Protein AF-H9LIX4-F1 (afd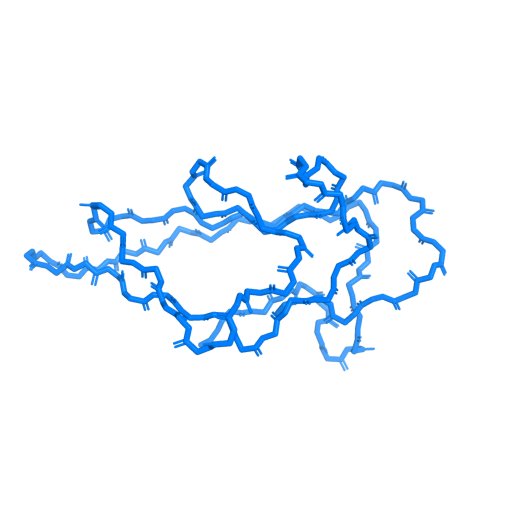b_monomer)

Mean predicted aligned error: 3.77 Å

Nearest PDB structures (foldseek):
  3dem-assembly1_A  TM=8.874E-01  e=4.162E-05  Homo sapiens
  4aqb-assembly1_A-2  TM=8.863E-01  e=1.869E-04  Homo sapiens
  4lmf-assembly1_A  TM=8.652E-01  e=1.415E-04  Homo sapiens
  5ckm-assembly1_A-2  TM=8.810E-01  e=4.307E-04  Rattus norvegicus
  2kr2-assembly1_A  TM=3.528E-01  e=1.535E+00  Xenopus laevis

Radius of gyration: 13.28 Å; Cα contacts (8 Å, |Δi|>4): 190; chains: 1; bounding box: 33×26×33 Å

Foldseek 3Di:
DDWAPPLVVQFHDAADKDKDKAFDDPPDWDKADDPDAWAPDPDPVQPAWFKDKAHDTDRDTDDPDDIDTDPHRIIMIMTHHHPDPPDTIRGD

Structure (mmCIF, N/CA/C/O backbone):
data_AF-H9LIX4-F1
#
_entry.id   AF-H9LIX4-F1
#
loop_
_atom_site.group_PDB
_atom_site.id
_atom_site.type_symbol
_atom_site.label_atom_id
_atom_site.label_alt_id
_atom_site.label_comp_id
_atom_site.label_asym_id
_atom_site.label_entity_id
_atom_site.label_seq_id
_atom_site.pdbx_PDB_ins_code
_atom_site.Cartn_x
_atom_site.Cartn_y
_atom_site.Cartn_z
_atom_site.occupancy
_atom_site.B_iso_or_equiv
_atom_site.auth_seq_id
_atom_site.auth_comp_id
_atom_site.auth_asym_id
_atom_site.auth_atom_id
_atom_site.pdbx_PDB_model_num
ATOM 1 N N . SER A 1 1 ? -8.020 -11.644 5.849 1.00 88.44 1 SER A N 1
ATOM 2 C CA . SER A 1 1 ? -6.706 -11.206 5.351 1.00 88.44 1 SER A CA 1
ATOM 3 C C . SER A 1 1 ? -6.859 -10.665 3.943 1.00 88.44 1 SER A C 1
ATOM 5 O O . SER A 1 1 ? -7.758 -11.117 3.240 1.00 88.44 1 SER A O 1
ATOM 7 N N . ILE A 1 2 ? -6.060 -9.666 3.573 1.00 93.56 2 ILE A N 1
ATOM 8 C CA . ILE A 1 2 ? -5.981 -9.099 2.219 1.00 93.56 2 ILE A CA 1
ATOM 9 C C . ILE A 1 2 ? -4.583 -9.425 1.712 1.00 93.56 2 ILE A C 1
ATOM 11 O O . ILE A 1 2 ? -3.641 -9.340 2.492 1.00 93.56 2 ILE A O 1
ATOM 15 N N . HIS A 1 3 ? -4.482 -9.789 0.440 1.00 94.50 3 HIS A N 1
ATOM 16 C CA . HIS A 1 3 ? -3.219 -10.113 -0.207 1.00 94.50 3 HIS A CA 1
ATOM 17 C C . HIS A 1 3 ? -3.083 -9.313 -1.496 1.00 94.50 3 HIS A C 1
ATOM 19 O O . HIS A 1 3 ? -4.091 -8.942 -2.115 1.00 94.50 3 HIS A O 1
ATOM 25 N N . SER A 1 4 ? -1.842 -9.105 -1.920 1.00 94.00 4 SER A N 1
ATOM 26 C CA . SER A 1 4 ? -1.530 -8.678 -3.283 1.00 94.00 4 SER A CA 1
ATOM 27 C C . SER A 1 4 ? -2.233 -9.563 -4.335 1.00 94.00 4 SER A C 1
ATOM 29 O O . SER A 1 4 ? -2.482 -10.755 -4.108 1.00 94.00 4 SER A O 1
ATOM 31 N N . PRO A 1 5 ? -2.608 -9.008 -5.500 1.00 90.94 5 PRO A N 1
ATOM 32 C CA . PRO A 1 5 ? -3.188 -9.794 -6.586 1.00 90.94 5 PRO A CA 1
ATOM 33 C C . PRO A 1 5 ? -2.239 -10.904 -7.035 1.00 90.94 5 PRO A C 1
ATOM 35 O O . PRO A 1 5 ? -1.027 -10.734 -6.999 1.00 90.94 5 PRO A O 1
ATOM 38 N N . TYR A 1 6 ? -2.802 -12.031 -7.473 1.00 86.31 6 TYR A N 1
ATOM 39 C CA . TYR A 1 6 ? -2.042 -13.212 -7.903 1.00 86.31 6 TYR A CA 1
ATOM 40 C C . TYR A 1 6 ? -1.179 -13.870 -6.816 1.00 86.31 6 TYR A C 1
ATOM 42 O O . TYR A 1 6 ? -0.378 -14.737 -7.133 1.00 86.31 6 TYR A O 1
ATOM 50 N N . PHE A 1 7 ? -1.420 -13.592 -5.529 1.00 85.94 7 PHE A N 1
ATOM 51 C CA . PHE A 1 7 ? -0.693 -14.204 -4.406 1.00 85.94 7 PHE A CA 1
ATOM 52 C C . PHE A 1 7 ? -0.548 -15.741 -4.472 1.00 85.94 7 PHE A C 1
ATOM 54 O O . PHE A 1 7 ? 0.448 -16.290 -4.014 1.00 85.94 7 PHE A O 1
ATOM 61 N N . ARG A 1 8 ? -1.501 -16.465 -5.083 1.00 89.44 8 ARG A N 1
ATOM 62 C CA . ARG A 1 8 ? -1.397 -17.929 -5.286 1.00 89.44 8 ARG A CA 1
ATOM 63 C C . ARG A 1 8 ? -0.247 -18.353 -6.204 1.00 89.44 8 ARG A C 1
ATOM 65 O O . ARG A 1 8 ? 0.162 -19.505 -6.147 1.00 89.44 8 ARG A O 1
ATOM 72 N N . ASN A 1 9 ? 0.234 -17.450 -7.047 1.00 87.81 9 ASN A N 1
ATOM 73 C CA . ASN A 1 9 ? 1.391 -17.640 -7.908 1.00 87.81 9 ASN A CA 1
ATOM 74 C C . ASN A 1 9 ? 2.703 -17.304 -7.182 1.00 87.81 9 ASN A C 1
ATOM 76 O O . ASN A 1 9 ? 3.754 -17.433 -7.794 1.00 87.81 9 ASN A O 1
ATOM 80 N N . GLU A 1 10 ? 2.641 -16.905 -5.905 1.00 89.69 10 GLU A N 1
ATOM 81 C CA . GLU A 1 10 ? 3.769 -16.485 -5.060 1.00 89.69 10 GLU A CA 1
ATOM 82 C C . GLU A 1 10 ? 4.424 -15.156 -5.475 1.00 89.69 10 GLU A C 1
ATOM 84 O O . GLU A 1 10 ? 5.482 -14.803 -4.959 1.00 89.69 10 GLU A O 1
ATOM 89 N N . TYR A 1 11 ? 3.805 -14.400 -6.387 1.00 92.44 11 TYR A N 1
ATOM 90 C CA . TYR A 1 11 ? 4.261 -13.071 -6.793 1.00 92.44 11 TYR A CA 1
ATOM 91 C C . TYR A 1 11 ? 3.114 -12.206 -7.329 1.00 92.44 11 TYR A C 1
ATOM 93 O O . TYR A 1 11 ? 2.073 -12.728 -7.732 1.00 92.44 11 TYR A O 1
ATOM 101 N N . TYR A 1 12 ? 3.322 -10.888 -7.363 1.00 93.56 12 TYR A N 1
ATOM 102 C CA . TYR A 1 12 ? 2.429 -9.944 -8.044 1.00 93.56 12 TYR A CA 1
ATOM 103 C C . TYR A 1 12 ? 2.949 -9.583 -9.443 1.00 93.56 12 TYR A C 1
ATOM 105 O O . TYR A 1 12 ? 4.149 -9.629 -9.705 1.00 93.56 12 TYR A O 1
ATOM 113 N N . GLU A 1 13 ? 2.036 -9.215 -10.342 1.00 94.31 13 GLU A N 1
ATOM 114 C CA . GLU A 1 13 ? 2.362 -8.759 -11.701 1.00 94.31 13 GLU A CA 1
ATOM 115 C C . GLU A 1 13 ? 2.681 -7.247 -11.726 1.00 94.31 13 GLU A C 1
ATOM 117 O O . GLU A 1 13 ? 2.162 -6.494 -10.887 1.00 94.31 13 GLU A O 1
ATOM 122 N N . PRO A 1 14 ? 3.507 -6.767 -12.674 1.00 94.00 14 PRO A N 1
ATOM 123 C CA . PRO A 1 14 ? 3.697 -5.334 -12.895 1.00 94.00 14 PRO A CA 1
ATOM 124 C C . PRO A 1 14 ? 2.403 -4.677 -13.398 1.00 94.00 14 PRO A C 1
ATOM 126 O O . PRO A 1 14 ? 1.474 -5.355 -13.838 1.00 94.00 14 PRO A O 1
ATOM 129 N N . ASP A 1 15 ? 2.349 -3.346 -13.345 1.00 94.25 15 ASP A N 1
ATOM 130 C CA . ASP A 1 15 ? 1.210 -2.545 -13.826 1.00 94.25 15 ASP A CA 1
ATOM 131 C C . ASP A 1 15 ? -0.138 -2.879 -13.162 1.00 94.25 15 ASP A C 1
ATOM 133 O O . ASP A 1 15 ? -1.219 -2.733 -13.744 1.00 94.25 15 ASP A O 1
ATOM 137 N N . VAL A 1 16 ? -0.094 -3.307 -11.902 1.00 94.19 16 VAL A N 1
ATOM 138 C CA . VAL A 1 16 ? -1.273 -3.663 -11.121 1.00 94.19 16 VAL A CA 1
ATOM 139 C C . VAL A 1 16 ? -1.681 -2.508 -10.218 1.00 94.19 16 VAL A C 1
ATOM 141 O O . VAL A 1 16 ? -0.881 -1.874 -9.530 1.00 94.19 16 VAL A O 1
ATOM 144 N N . ALA A 1 17 ? -2.987 -2.266 -10.183 1.00 95.44 17 ALA A N 1
ATOM 145 C CA . ALA A 1 17 ? -3.611 -1.290 -9.312 1.00 95.44 17 ALA A CA 1
ATOM 146 C C . ALA A 1 17 ? -4.840 -1.898 -8.651 1.00 95.44 17 ALA A C 1
ATOM 148 O O . ALA A 1 17 ? -5.803 -2.260 -9.326 1.00 95.44 17 ALA A O 1
ATOM 149 N N . CYS A 1 18 ? -4.831 -1.991 -7.327 1.00 96.31 18 CYS A N 1
ATOM 150 C CA . CYS A 1 18 ? -5.966 -2.491 -6.562 1.00 96.31 18 CYS A CA 1
ATOM 151 C C . CYS A 1 18 ? -6.331 -1.532 -5.440 1.00 96.31 18 CYS A C 1
ATOM 153 O O . CYS A 1 18 ? -5.473 -0.854 -4.878 1.00 96.31 18 CYS A O 1
ATOM 155 N N . GLN A 1 19 ? -7.622 -1.485 -5.125 1.00 97.12 19 GLN A N 1
ATOM 156 C CA . GLN A 1 19 ? -8.153 -0.696 -4.027 1.00 97.12 19 GLN A CA 1
ATOM 157 C C . GLN A 1 19 ? -9.149 -1.533 -3.233 1.00 97.12 19 GLN A C 1
ATOM 159 O O . GLN A 1 19 ? -10.078 -2.112 -3.794 1.00 97.12 19 GLN A O 1
ATOM 164 N N . TRP A 1 20 ? -8.991 -1.517 -1.915 1.00 96.69 20 TRP A N 1
ATOM 165 C CA . TRP A 1 20 ? -9.937 -2.082 -0.966 1.00 96.69 20 TRP A CA 1
ATOM 166 C C . TRP A 1 20 ? -10.449 -0.970 -0.058 1.00 96.69 20 TRP A C 1
ATOM 168 O O . TRP A 1 20 ? -9.671 -0.270 0.590 1.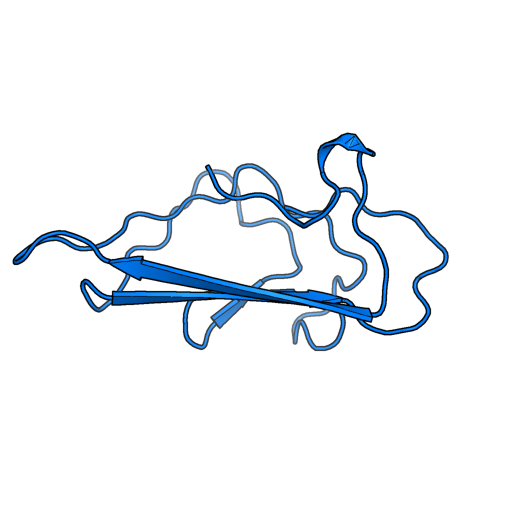00 96.69 20 TRP A O 1
ATOM 178 N N . ASN A 1 21 ? -11.770 -0.818 -0.009 1.00 96.06 21 ASN A N 1
ATOM 179 C CA . ASN A 1 21 ? -12.433 0.056 0.951 1.00 96.06 21 ASN A CA 1
ATOM 180 C C . ASN A 1 21 ? -12.910 -0.819 2.111 1.00 96.06 21 ASN A C 1
ATOM 182 O O . ASN A 1 21 ? -13.759 -1.690 1.917 1.00 96.06 21 ASN A O 1
ATOM 186 N N . VAL A 1 22 ? -12.347 -0.614 3.298 1.00 95.38 22 VAL A N 1
ATOM 187 C CA . VAL A 1 22 ? -12.657 -1.398 4.497 1.00 95.38 22 VAL A CA 1
ATOM 188 C C . VAL A 1 22 ? -13.315 -0.484 5.516 1.00 95.38 22 VAL A C 1
ATOM 190 O O . VAL A 1 22 ? -12.850 0.630 5.748 1.00 95.38 22 VAL A O 1
ATOM 193 N N . LYS A 1 23 ? -14.398 -0.956 6.130 1.00 96.19 23 LYS A N 1
ATOM 194 C CA . LYS A 1 23 ? -15.173 -0.186 7.098 1.00 96.19 23 LYS A CA 1
ATOM 195 C C . LYS A 1 23 ? -15.395 -0.988 8.371 1.00 96.19 23 LYS A C 1
ATOM 197 O O . LYS A 1 23 ? -15.880 -2.116 8.315 1.00 96.19 23 LYS A O 1
ATOM 202 N N . ALA A 1 24 ? -15.043 -0.399 9.506 1.00 96.81 24 ALA A N 1
ATOM 203 C CA . ALA A 1 24 ? -15.383 -0.906 10.827 1.00 96.81 24 ALA A CA 1
ATOM 204 C C . ALA A 1 24 ? -16.808 -0.493 11.232 1.00 96.81 24 ALA A C 1
ATOM 206 O O . ALA A 1 24 ? -17.386 0.450 10.683 1.00 96.81 24 ALA A O 1
ATOM 207 N N . SER A 1 25 ? -17.360 -1.186 12.227 1.00 97.75 25 SER A N 1
ATOM 208 C CA . SER A 1 25 ? -18.627 -0.804 12.853 1.00 97.75 25 SER A CA 1
ATOM 209 C C . SER A 1 25 ? -18.533 0.576 13.510 1.00 97.75 25 SER A C 1
ATOM 211 O O . SER A 1 25 ? -17.447 1.064 13.833 1.00 97.75 25 SER A O 1
ATOM 213 N N . GLU A 1 26 ? -19.684 1.202 13.752 1.00 96.69 26 GLU A N 1
ATOM 214 C CA . GLU A 1 26 ? -19.733 2.486 14.456 1.00 96.69 26 GLU A CA 1
ATOM 215 C C . GLU A 1 26 ? -19.047 2.400 15.830 1.00 96.69 26 GLU A C 1
ATOM 217 O O . GLU A 1 26 ? -19.191 1.419 16.560 1.00 96.69 26 GLU A O 1
ATOM 222 N N . GLY A 1 27 ? -18.262 3.426 16.168 1.00 95.81 27 GLY A N 1
ATOM 223 C CA . GLY A 1 27 ? -17.460 3.466 17.397 1.00 95.81 27 GLY A CA 1
ATOM 224 C C . GLY A 1 27 ? -16.187 2.607 17.378 1.00 95.81 27 GLY A C 1
ATOM 225 O O . GLY A 1 27 ? -15.420 2.654 18.339 1.00 95.81 27 GLY A O 1
ATOM 226 N N . GLN A 1 28 ? -15.919 1.855 16.304 1.00 97.44 28 GLN A N 1
ATOM 227 C CA . GLN A 1 28 ? -14.716 1.033 16.157 1.00 97.44 28 GLN A CA 1
ATOM 228 C C . GLN A 1 28 ? -13.740 1.608 15.123 1.00 97.44 28 GLN A C 1
ATOM 230 O O . GLN A 1 28 ? -14.087 2.422 14.269 1.00 97.44 28 GLN A O 1
ATOM 235 N N . ARG A 1 29 ? -12.484 1.164 15.214 1.00 95.50 29 ARG A N 1
ATOM 236 C CA . ARG A 1 29 ? -11.399 1.491 14.279 1.00 95.50 29 ARG A CA 1
ATOM 237 C C . ARG A 1 29 ? -10.696 0.208 13.864 1.00 95.50 29 ARG A C 1
ATOM 239 O O . ARG A 1 29 ? -10.771 -0.799 14.569 1.00 95.50 29 ARG A O 1
ATOM 246 N N . LEU A 1 30 ? -10.019 0.246 12.725 1.00 94.44 30 LEU A N 1
ATOM 247 C CA . LEU A 1 30 ? -9.329 -0.918 12.189 1.00 94.44 30 LEU A CA 1
ATOM 248 C C . LEU A 1 30 ? -7.930 -1.005 12.794 1.00 94.44 30 LEU A C 1
ATOM 250 O O . LEU A 1 30 ? -7.202 -0.014 12.851 1.00 94.44 30 LEU A O 1
ATOM 254 N N . LYS A 1 31 ? -7.564 -2.212 13.227 1.00 93.56 31 LYS A N 1
ATOM 255 C CA . LYS A 1 31 ? -6.198 -2.587 13.589 1.00 93.56 31 LYS A CA 1
ATOM 256 C C . LYS A 1 31 ? -5.626 -3.402 12.434 1.00 93.56 31 LYS A C 1
ATOM 258 O O . LYS A 1 31 ? -6.125 -4.488 12.155 1.00 93.56 31 LYS A O 1
ATOM 263 N N . ILE A 1 32 ? -4.615 -2.869 11.761 1.00 91.62 32 ILE A N 1
ATOM 264 C CA . ILE A 1 32 ? -4.017 -3.447 10.557 1.00 91.62 32 ILE A CA 1
ATOM 265 C C . ILE A 1 32 ? -2.602 -3.901 10.885 1.00 91.62 32 ILE A C 1
ATOM 267 O O . ILE A 1 32 ? -1.813 -3.150 11.453 1.00 91.62 32 ILE A O 1
ATOM 271 N N . HIS A 1 33 ? -2.291 -5.139 10.532 1.00 90.31 33 HIS A N 1
ATOM 272 C CA . HIS A 1 33 ? -0.969 -5.730 10.670 1.00 90.31 33 HIS A CA 1
ATOM 273 C C . HIS A 1 33 ? -0.546 -6.278 9.309 1.00 90.31 33 HIS A C 1
ATOM 275 O O 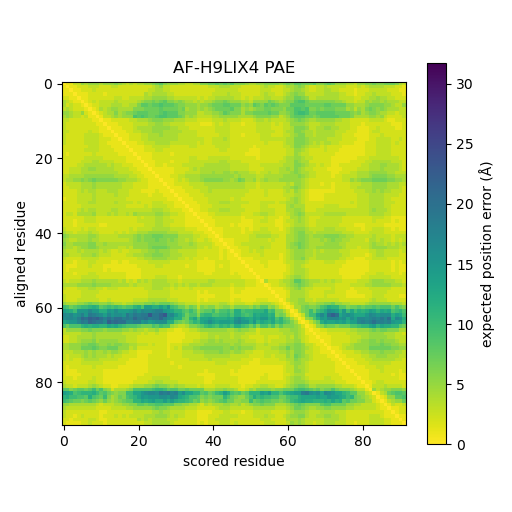. HIS A 1 33 ? -1.368 -6.870 8.610 1.00 90.31 33 HIS A O 1
ATOM 281 N N . PHE A 1 34 ? 0.713 -6.051 8.944 1.00 89.81 34 PHE A N 1
ATOM 282 C CA . PHE A 1 34 ? 1.314 -6.638 7.754 1.00 89.81 34 PHE A CA 1
ATOM 283 C C . PHE A 1 34 ? 2.114 -7.869 8.168 1.00 89.81 34 PHE A C 1
ATOM 285 O O . PHE A 1 34 ? 3.146 -7.728 8.827 1.00 89.81 34 PHE A O 1
ATOM 292 N N . ASP A 1 35 ? 1.649 -9.051 7.763 1.00 88.69 35 ASP A N 1
ATOM 293 C CA . ASP A 1 35 ? 2.364 -10.311 8.002 1.00 88.69 35 ASP A CA 1
ATOM 294 C C . ASP A 1 35 ? 3.687 -10.341 7.214 1.00 88.69 35 ASP A C 1
ATOM 296 O O . ASP A 1 35 ? 4.726 -10.777 7.717 1.00 88.69 35 ASP A O 1
ATOM 300 N N . ALA A 1 36 ? 3.666 -9.819 5.985 1.00 88.00 36 ALA A N 1
ATOM 301 C CA . ALA A 1 36 ? 4.835 -9.630 5.141 1.00 88.00 36 ALA A CA 1
ATOM 302 C C . ALA A 1 36 ? 4.649 -8.421 4.212 1.00 88.00 36 ALA A C 1
ATOM 304 O O . ALA A 1 36 ? 3.536 -8.086 3.822 1.00 88.00 36 ALA A O 1
ATOM 305 N N . ILE A 1 37 ? 5.762 -7.775 3.860 1.00 91.69 37 ILE A N 1
ATOM 306 C CA . ILE A 1 37 ? 5.864 -6.842 2.735 1.00 91.69 37 ILE A CA 1
ATOM 307 C C . ILE A 1 37 ? 7.161 -7.199 2.016 1.00 91.69 37 ILE A C 1
ATOM 309 O O . ILE A 1 37 ? 8.240 -7.157 2.613 1.00 91.69 37 ILE A O 1
ATOM 313 N N . ASN A 1 38 ? 7.031 -7.589 0.758 1.00 92.81 38 ASN A N 1
ATOM 314 C CA . ASN A 1 38 ? 8.099 -7.965 -0.150 1.00 92.81 38 ASN A CA 1
ATOM 315 C C . ASN A 1 38 ? 7.753 -7.378 -1.523 1.00 92.81 38 ASN A C 1
ATOM 317 O O . ASN A 1 38 ? 7.123 -8.045 -2.344 1.00 92.81 38 ASN A O 1
ATOM 321 N N . LEU A 1 39 ? 8.091 -6.104 -1.716 1.00 94.19 39 LEU A N 1
ATOM 322 C CA . LEU A 1 39 ? 7.865 -5.351 -2.949 1.00 94.19 39 LEU A CA 1
ATOM 323 C C . LEU A 1 39 ? 9.204 -4.993 -3.600 1.00 94.19 39 LEU A C 1
ATOM 325 O O . LEU A 1 39 ? 10.244 -5.040 -2.944 1.00 94.19 39 LEU A O 1
ATOM 329 N N . ALA A 1 40 ? 9.165 -4.641 -4.884 1.00 94.50 40 ALA A N 1
ATOM 330 C CA . ALA A 1 40 ? 10.351 -4.293 -5.658 1.00 94.50 40 ALA A CA 1
ATOM 331 C C . ALA A 1 40 ? 11.004 -2.984 -5.198 1.00 94.50 40 ALA A C 1
ATOM 333 O O . ALA A 1 40 ? 12.228 -2.880 -5.204 1.00 94.50 40 ALA A O 1
ATOM 334 N N . ASP A 1 41 ? 10.196 -2.002 -4.793 1.00 93.94 41 ASP A N 1
ATOM 335 C CA . ASP A 1 41 ? 10.687 -0.748 -4.232 1.00 93.94 41 ASP A CA 1
ATOM 336 C C . ASP A 1 41 ? 11.106 -0.960 -2.774 1.00 93.94 41 ASP A C 1
ATOM 338 O O . ASP A 1 41 ? 10.325 -1.418 -1.937 1.00 93.94 41 ASP A O 1
ATOM 342 N N . ASP A 1 42 ? 12.346 -0.603 -2.460 1.00 89.75 42 ASP A N 1
ATOM 343 C CA . ASP A 1 42 ? 12.874 -0.590 -1.104 1.00 89.75 42 ASP A CA 1
ATOM 344 C C . ASP A 1 42 ? 13.346 0.803 -0.683 1.00 89.75 42 ASP A C 1
ATOM 346 O O . ASP A 1 42 ? 14.045 0.935 0.318 1.00 89.75 42 ASP A O 1
ATOM 350 N N . THR A 1 43 ? 12.973 1.865 -1.399 1.00 92.00 43 THR A N 1
ATOM 351 C CA . THR A 1 43 ? 13.364 3.251 -1.118 1.00 92.00 43 THR A CA 1
ATOM 352 C C . THR A 1 43 ? 12.625 3.821 0.095 1.00 92.00 43 THR A C 1
ATOM 354 O O . THR A 1 43 ? 11.682 3.237 0.622 1.00 92.00 43 THR A O 1
ATOM 357 N N . ILE A 1 44 ? 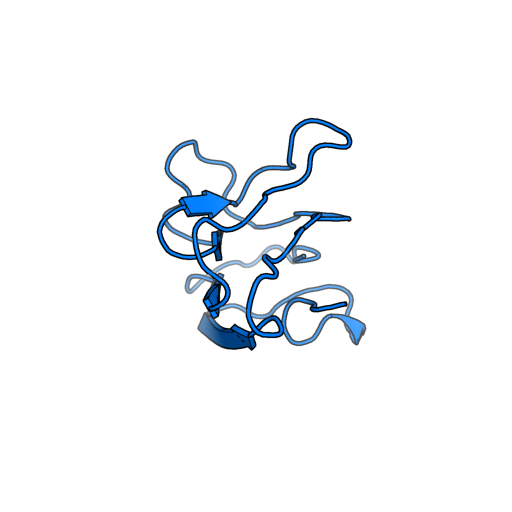13.088 4.964 0.612 1.00 88.31 44 ILE A N 1
ATOM 358 C CA . ILE A 1 44 ? 12.437 5.632 1.756 1.00 88.31 44 ILE A CA 1
ATOM 359 C C . ILE A 1 44 ? 11.082 6.215 1.335 1.00 88.31 44 ILE A C 1
ATOM 361 O O . ILE A 1 44 ? 10.167 6.299 2.149 1.00 88.31 44 ILE A O 1
ATOM 365 N N . SER A 1 45 ? 10.965 6.635 0.075 1.00 90.44 45 SER A N 1
ATOM 366 C CA . SER A 1 45 ? 9.794 7.327 -0.454 1.00 90.44 45 SER A CA 1
ATOM 367 C C . SER A 1 45 ? 8.683 6.396 -0.938 1.00 90.44 45 SER A C 1
ATOM 369 O O . SER A 1 45 ? 7.551 6.866 -1.047 1.00 90.44 45 SER A O 1
ATOM 371 N N . CYS A 1 46 ? 8.974 5.115 -1.209 1.00 94.88 46 CYS A N 1
ATOM 372 C CA . CYS A 1 46 ? 8.002 4.119 -1.678 1.00 94.88 46 CYS A CA 1
ATOM 373 C C . CYS A 1 46 ? 7.130 4.656 -2.829 1.00 94.88 46 CYS A C 1
ATOM 375 O O . CYS A 1 46 ? 5.910 4.822 -2.698 1.00 94.88 46 CYS A O 1
ATOM 377 N N . THR A 1 47 ? 7.773 5.054 -3.925 1.00 94.38 47 THR A N 1
ATOM 378 C CA . THR A 1 47 ? 7.115 5.717 -5.058 1.00 94.38 47 THR A CA 1
ATOM 379 C C . THR A 1 47 ? 6.723 4.767 -6.172 1.00 94.38 47 THR A C 1
ATOM 381 O O . THR A 1 47 ? 5.737 5.065 -6.849 1.00 94.38 47 THR A O 1
ATOM 384 N N . ASP A 1 48 ? 7.440 3.656 -6.327 1.00 94.94 48 ASP A N 1
ATOM 385 C CA . ASP A 1 48 ? 7.249 2.728 -7.438 1.00 94.94 48 ASP A CA 1
ATOM 386 C C . ASP A 1 48 ? 6.233 1.651 -7.046 1.00 94.94 48 ASP A C 1
ATOM 388 O O . ASP A 1 48 ? 5.061 1.729 -7.426 1.00 94.94 48 ASP A O 1
ATOM 392 N N . ASP A 1 49 ? 6.649 0.707 -6.203 1.00 95.75 49 ASP A N 1
ATOM 393 C CA . ASP A 1 49 ? 5.816 -0.401 -5.743 1.00 95.75 49 ASP A CA 1
ATOM 394 C C . ASP A 1 49 ? 5.470 -0.214 -4.267 1.00 95.75 49 ASP A C 1
ATOM 396 O O . ASP A 1 49 ? 6.345 -0.188 -3.403 1.00 95.75 49 ASP A O 1
ATOM 400 N N . TYR A 1 50 ? 4.186 -0.084 -3.943 1.00 96.44 50 TYR A N 1
ATOM 401 C CA . TYR A 1 50 ? 3.771 0.200 -2.572 1.00 96.44 50 TYR A CA 1
ATOM 402 C C . TYR A 1 50 ? 2.382 -0.331 -2.237 1.00 96.44 50 TYR A C 1
ATOM 404 O O . TYR A 1 50 ? 1.472 -0.392 -3.070 1.00 96.44 50 TYR A O 1
ATOM 412 N N . VAL A 1 51 ? 2.192 -0.623 -0.952 1.00 95.75 51 VAL A N 1
ATOM 413 C CA . VAL A 1 51 ? 0.878 -0.644 -0.314 1.00 95.75 51 VAL A CA 1
ATOM 414 C C . VAL A 1 51 ? 0.676 0.688 0.387 1.00 95.75 51 VAL A C 1
ATOM 416 O O . VAL A 1 51 ? 1.546 1.145 1.116 1.00 95.75 51 VAL A O 1
ATOM 419 N N . MET A 1 52 ? -0.468 1.323 0.193 1.00 94.7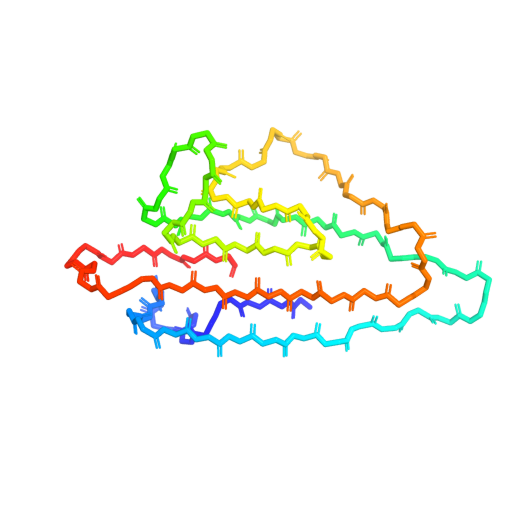5 52 MET A N 1
ATOM 420 C CA . MET A 1 52 ? -0.835 2.556 0.872 1.00 94.75 52 MET A CA 1
ATOM 421 C C . MET A 1 52 ? -2.022 2.300 1.789 1.00 94.75 52 MET A C 1
ATOM 423 O O . MET A 1 52 ? -3.032 1.750 1.349 1.00 94.75 52 MET A O 1
ATOM 427 N N . LEU A 1 53 ? -1.911 2.717 3.047 1.00 93.62 53 LEU A N 1
ATOM 428 C CA . LEU A 1 53 ? -3.025 2.781 3.984 1.00 93.62 53 LEU A CA 1
ATOM 429 C C . LEU A 1 53 ? -3.405 4.247 4.166 1.00 93.62 53 LEU A C 1
ATOM 431 O O . LEU A 1 53 ? -2.679 5.007 4.799 1.00 93.62 53 LEU A O 1
ATOM 435 N N . ASN A 1 54 ? -4.561 4.627 3.630 1.00 90.00 54 ASN A N 1
ATOM 436 C CA . ASN A 1 54 ? -5.002 6.014 3.515 1.00 90.00 54 ASN A CA 1
ATOM 437 C C . ASN A 1 54 ? -3.975 6.860 2.746 1.00 90.00 54 ASN A C 1
ATOM 439 O O . ASN A 1 54 ? -3.972 6.780 1.519 1.00 90.00 54 ASN A O 1
ATOM 443 N N . ASP A 1 55 ? -3.106 7.592 3.444 1.00 89.88 55 ASP A N 1
ATOM 444 C CA . ASP A 1 55 ? -2.104 8.489 2.855 1.00 89.88 55 ASP A CA 1
ATOM 445 C C . ASP A 1 55 ? -0.653 8.050 3.145 1.00 89.88 55 ASP A C 1
ATOM 447 O O . ASP A 1 55 ? 0.290 8.652 2.632 1.00 89.88 55 ASP A O 1
ATOM 451 N N . ASP A 1 56 ? -0.465 6.969 3.910 1.00 91.56 56 ASP A N 1
ATOM 452 C CA . ASP A 1 56 ? 0.851 6.438 4.273 1.00 91.56 56 ASP A CA 1
ATOM 453 C C . ASP A 1 56 ? 1.239 5.274 3.357 1.00 91.56 56 ASP A C 1
ATOM 455 O O . ASP A 1 56 ? 0.471 4.318 3.207 1.00 91.56 56 ASP A O 1
ATOM 459 N N . ARG A 1 57 ? 2.431 5.333 2.750 1.00 94.50 57 ARG A N 1
ATOM 460 C CA . ARG A 1 57 ? 2.953 4.295 1.843 1.00 94.50 57 ARG A CA 1
ATOM 461 C C . ARG A 1 57 ? 3.957 3.378 2.532 1.00 94.50 57 ARG A C 1
ATOM 463 O O . ARG A 1 57 ? 4.811 3.824 3.294 1.00 94.50 57 ARG A O 1
ATOM 470 N N . PHE A 1 58 ? 3.888 2.100 2.181 1.00 93.44 58 PHE A N 1
ATOM 471 C CA . PHE A 1 58 ? 4.724 1.026 2.694 1.00 93.44 58 PHE A CA 1
ATOM 472 C C . PHE A 1 58 ? 5.239 0.177 1.536 1.00 93.44 58 PHE A C 1
ATOM 474 O O . PHE A 1 58 ? 4.463 -0.394 0.773 1.00 93.44 58 PHE A O 1
ATOM 481 N N . CYS A 1 59 ? 6.556 0.079 1.435 1.00 93.06 59 CYS A N 1
ATOM 482 C CA . CYS A 1 59 ? 7.253 -0.794 0.490 1.00 93.06 59 CYS A CA 1
ATOM 483 C C . CYS A 1 59 ? 8.354 -1.620 1.169 1.00 93.06 59 CYS A C 1
ATOM 485 O O . CYS A 1 59 ? 8.735 -2.693 0.714 1.00 93.06 59 CYS A O 1
ATOM 487 N N . ARG A 1 60 ? 8.787 -1.175 2.352 1.00 88.38 60 ARG A N 1
ATOM 488 C CA . ARG A 1 60 ? 9.743 -1.875 3.203 1.00 88.38 60 ARG A CA 1
ATOM 489 C C . ARG A 1 60 ? 9.025 -2.750 4.217 1.00 88.38 60 ARG A C 1
ATOM 491 O O . ARG A 1 60 ? 7.917 -2.445 4.660 1.00 88.38 60 ARG A O 1
ATOM 498 N N . LYS A 1 61 ? 9.719 -3.795 4.666 1.00 75.00 61 LYS A N 1
ATOM 499 C CA . LYS A 1 61 ? 9.271 -4.614 5.790 1.00 75.00 61 LYS A CA 1
ATOM 500 C C . LYS A 1 61 ? 8.992 -3.723 7.003 1.00 75.00 61 LYS A C 1
ATOM 502 O O . LYS A 1 61 ? 9.863 -2.972 7.446 1.00 75.00 61 LYS A O 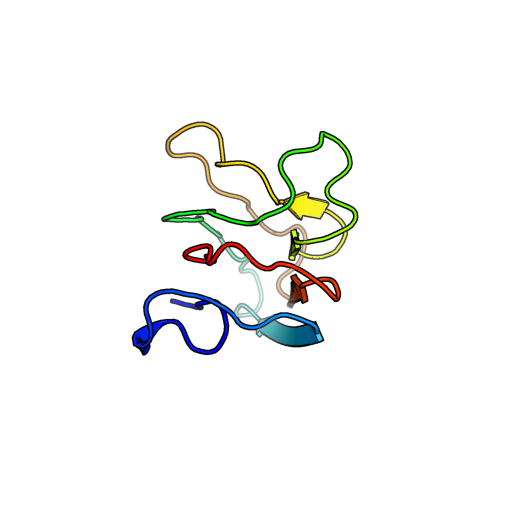1
ATOM 507 N N . HIS A 1 62 ? 7.782 -3.833 7.545 1.00 70.88 62 HIS A N 1
ATOM 508 C CA . HIS A 1 62 ? 7.422 -3.160 8.785 1.00 70.88 62 HIS A CA 1
ATOM 509 C C . HIS A 1 62 ? 8.388 -3.576 9.909 1.00 70.88 62 HIS A C 1
ATOM 511 O O . HIS A 1 62 ? 8.707 -4.767 10.013 1.00 70.88 62 HIS A O 1
ATOM 517 N N . PRO A 1 63 ? 8.840 -2.661 10.787 1.00 57.28 63 PRO A N 1
ATOM 518 C CA . PRO A 1 63 ? 9.608 -3.048 11.965 1.00 57.28 63 PRO A CA 1
ATOM 519 C C . PRO A 1 63 ? 8.809 -4.062 12.803 1.00 57.28 63 PRO A C 1
ATOM 521 O O . PRO A 1 63 ? 7.658 -3.823 13.166 1.00 57.28 63 PRO A O 1
ATOM 524 N N . ASN A 1 64 ? 9.408 -5.234 13.020 1.00 56.03 64 ASN A N 1
ATOM 525 C CA . ASN A 1 64 ? 8.812 -6.451 13.584 1.00 56.03 64 ASN A CA 1
ATOM 526 C C . ASN A 1 64 ? 7.643 -6.228 14.573 1.00 56.03 64 ASN A C 1
ATOM 528 O O . ASN A 1 64 ? 7.833 -5.681 15.657 1.00 56.03 64 ASN A O 1
ATOM 532 N N . GLY A 1 65 ? 6.453 -6.738 14.228 1.00 61.81 65 GLY A N 1
ATOM 533 C CA . GLY A 1 65 ? 5.342 -6.950 15.171 1.00 61.81 65 GLY A CA 1
ATOM 534 C C . GLY A 1 65 ? 4.442 -5.746 15.473 1.00 61.81 65 GLY A C 1
ATOM 535 O O . GLY A 1 65 ? 3.521 -5.867 16.282 1.00 61.81 65 GLY A O 1
ATOM 536 N N . GLY A 1 66 ? 4.671 -4.593 14.840 1.00 78.38 66 GLY A N 1
ATOM 537 C CA . GLY A 1 66 ? 3.789 -3.432 14.985 1.00 78.38 66 GLY A CA 1
ATOM 538 C C . GLY A 1 66 ? 2.456 -3.573 14.243 1.00 78.38 66 GLY A C 1
ATOM 539 O O . GLY A 1 66 ? 2.285 -4.413 13.359 1.00 78.38 66 GLY A O 1
ATOM 540 N N . TYR A 1 67 ? 1.494 -2.735 14.617 1.00 88.25 67 TYR A N 1
ATOM 541 C CA . TYR A 1 67 ? 0.207 -2.607 13.941 1.00 88.25 67 TYR A CA 1
ATOM 542 C C . TYR A 1 67 ? -0.136 -1.131 13.756 1.00 88.25 67 TYR A C 1
ATOM 544 O O . TYR A 1 67 ? 0.219 -0.291 14.582 1.00 88.25 67 TYR A O 1
ATOM 552 N N . TYR A 1 68 ? -0.890 -0.837 12.706 1.00 89.00 68 TYR A N 1
ATOM 553 C CA . TYR A 1 68 ? -1.471 0.470 12.448 1.00 89.00 68 TYR A CA 1
ATOM 554 C C . TYR A 1 68 ? -2.900 0.502 12.965 1.00 89.00 68 TYR A C 1
ATOM 556 O O . TYR A 1 68 ? -3.675 -0.425 12.731 1.00 89.00 68 TYR A O 1
ATOM 564 N N . VAL A 1 69 ? -3.265 1.573 13.664 1.00 91.19 69 VAL A N 1
ATOM 565 C CA . VAL A 1 69 ? -4.660 1.835 14.025 1.00 91.19 69 VAL A CA 1
ATOM 566 C C . VAL A 1 69 ? -5.142 2.995 13.183 1.00 91.19 69 VAL A C 1
ATOM 568 O O . VAL A 1 69 ? -4.548 4.070 13.208 1.00 91.19 69 VAL A O 1
ATOM 571 N N . THR A 1 70 ? -6.222 2.784 12.440 1.00 92.50 70 THR A N 1
ATOM 572 C CA . THR A 1 70 ? -6.777 3.831 11.587 1.00 92.50 70 THR A CA 1
ATOM 573 C C . THR A 1 70 ? -7.299 4.995 12.427 1.00 92.50 70 THR A C 1
ATOM 575 O O . THR A 1 70 ? -7.731 4.828 13.571 1.00 92.50 70 THR A O 1
ATOM 578 N N . VAL A 1 71 ? -7.261 6.202 11.862 1.00 89.75 71 VAL A N 1
ATOM 579 C CA . VAL A 1 71 ? -7.840 7.396 12.503 1.00 89.75 71 VAL A CA 1
ATOM 580 C C . VAL A 1 71 ? -9.368 7.364 12.481 1.00 89.75 71 VAL A C 1
ATOM 582 O O . VAL A 1 71 ? -10.011 7.802 13.429 1.00 89.75 71 VAL A O 1
ATOM 585 N N . SER A 1 72 ? -9.942 6.788 11.424 1.00 93.25 72 SER A N 1
ATOM 586 C CA . SER A 1 72 ? -11.382 6.692 11.195 1.00 93.25 72 SER A CA 1
ATOM 587 C C . SER A 1 72 ? -11.838 5.229 11.116 1.00 93.25 72 SER A C 1
ATOM 589 O O . SER A 1 72 ? -11.012 4.316 11.024 1.00 93.25 72 SER A O 1
ATOM 591 N N . LYS A 1 73 ? -13.155 4.998 11.154 1.00 95.81 73 LYS A N 1
ATOM 592 C CA . LYS A 1 73 ? -13.752 3.673 10.909 1.00 95.81 73 LYS A CA 1
ATOM 593 C C . LYS A 1 73 ? -13.607 3.223 9.452 1.00 95.81 73 LYS A C 1
ATOM 595 O O . LYS A 1 73 ? -13.645 2.027 9.184 1.00 95.81 73 LYS A O 1
ATOM 600 N N . ASP A 1 74 ? -13.460 4.173 8.533 1.00 95.25 74 ASP A N 1
ATOM 601 C CA . ASP A 1 74 ? -13.274 3.947 7.108 1.00 95.25 74 ASP A CA 1
ATOM 602 C C . ASP A 1 74 ? -11.769 3.962 6.794 1.00 95.25 74 ASP A C 1
ATOM 604 O O . ASP A 1 74 ? -11.021 4.829 7.263 1.00 95.25 74 ASP A O 1
ATOM 608 N N . ALA A 1 75 ? -11.317 2.989 6.010 1.00 94.69 75 ALA A N 1
ATOM 609 C CA . ALA A 1 75 ? -9.946 2.902 5.538 1.00 94.69 75 ALA A CA 1
ATOM 610 C C . ALA A 1 75 ? -9.896 2.546 4.059 1.00 94.69 75 ALA A C 1
ATOM 612 O O . ALA A 1 75 ? -10.670 1.721 3.563 1.00 94.69 75 ALA A O 1
ATOM 613 N N . LYS A 1 76 ? -8.931 3.152 3.373 1.00 96.00 76 LYS A N 1
ATOM 614 C CA . LYS A 1 76 ? -8.630 2.879 1.976 1.00 96.00 76 LYS A CA 1
ATOM 615 C C . LYS A 1 76 ? -7.259 2.232 1.891 1.00 96.00 76 LYS A C 1
ATOM 617 O O . LYS A 1 76 ? -6.265 2.854 2.249 1.00 96.00 76 LYS A O 1
ATOM 622 N N . ILE A 1 77 ? -7.215 0.994 1.422 1.00 95.88 77 ILE A N 1
ATOM 623 C CA . ILE A 1 77 ? -5.968 0.281 1.155 1.00 95.88 77 ILE A CA 1
ATOM 624 C C . ILE A 1 77 ? -5.768 0.285 -0.355 1.00 95.88 77 ILE A C 1
ATOM 626 O O . ILE A 1 77 ? -6.673 -0.109 -1.090 1.00 95.88 77 ILE A O 1
ATOM 630 N N . ILE A 1 78 ? -4.613 0.741 -0.825 1.00 96.88 78 ILE A N 1
ATOM 631 C CA . ILE A 1 78 ? -4.235 0.694 -2.239 1.00 96.88 78 ILE A CA 1
ATOM 632 C C . ILE A 1 78 ? -2.985 -0.157 -2.384 1.00 96.88 78 ILE A C 1
ATOM 634 O O . ILE A 1 78 ? -2.057 -0.007 -1.604 1.00 96.88 78 ILE A O 1
ATOM 638 N N . PHE A 1 79 ? -2.937 -0.986 -3.417 1.00 97.31 79 PHE A N 1
ATOM 639 C CA . PHE A 1 79 ? -1.693 -1.562 -3.909 1.00 97.31 79 PHE A CA 1
ATOM 640 C C . PHE A 1 79 ? -1.402 -1.030 -5.309 1.00 97.31 79 PHE A C 1
ATOM 642 O O . PHE A 1 79 ? -2.309 -0.980 -6.149 1.00 97.31 79 PHE A O 1
ATOM 649 N N . ARG A 1 80 ? -0.154 -0.623 -5.545 1.00 97.12 80 ARG A N 1
ATOM 650 C CA . ARG A 1 80 ? 0.361 -0.216 -6.852 1.00 97.12 80 ARG A CA 1
ATOM 651 C C . ARG A 1 80 ? 1.681 -0.925 -7.117 1.00 97.12 80 ARG A C 1
ATOM 653 O O . ARG A 1 80 ? 2.553 -0.894 -6.255 1.00 97.12 80 ARG A O 1
ATOM 660 N N . SER A 1 81 ? 1.800 -1.519 -8.300 1.00 95.94 81 SER A N 1
ATOM 661 C CA . SER A 1 81 ? 3.073 -1.929 -8.886 1.00 95.94 81 SER A CA 1
ATOM 662 C C . SER A 1 81 ? 3.352 -1.105 -10.139 1.00 95.94 81 SER A C 1
ATOM 664 O O . SER A 1 81 ? 2.451 -0.797 -10.925 1.00 95.94 81 SER A O 1
ATOM 666 N N . SER A 1 82 ? 4.606 -0.713 -10.288 1.00 95.12 82 SER A N 1
ATOM 667 C CA . SER A 1 82 ? 5.139 0.003 -11.436 1.00 95.12 82 SER A CA 1
ATOM 668 C C . SER A 1 82 ? 5.328 -0.921 -12.645 1.00 95.12 82 SER A C 1
ATOM 670 O O . SER A 1 82 ? 5.330 -2.154 -12.543 1.00 95.12 82 SER A O 1
ATOM 672 N N . SER A 1 83 ? 5.477 -0.312 -13.820 1.00 88.12 83 SER A N 1
ATOM 673 C CA . SER A 1 83 ? 5.839 -1.020 -15.044 1.00 88.12 83 SER A CA 1
ATOM 674 C C . SER A 1 83 ? 7.304 -1.454 -14.983 1.00 88.12 83 SER A C 1
ATOM 676 O O . SER A 1 83 ? 8.171 -0.636 -14.676 1.00 88.12 83 SER A O 1
ATOM 678 N N . GLY A 1 84 ? 7.612 -2.685 -15.392 1.00 77.69 84 GLY A N 1
ATOM 679 C CA . GLY A 1 84 ? 8.992 -3.065 -15.725 1.00 77.69 84 GLY A CA 1
ATOM 680 C C . GLY A 1 84 ? 9.783 -3.808 -14.646 1.00 77.69 84 GLY A C 1
ATOM 681 O O . GLY A 1 84 ? 10.973 -4.059 -14.849 1.00 77.69 84 GLY A O 1
ATOM 682 N N . ALA A 1 85 ? 9.153 -4.234 -13.549 1.00 79.00 85 ALA A N 1
ATOM 683 C CA . ALA A 1 85 ? 9.767 -5.212 -12.656 1.00 79.00 85 ALA A CA 1
ATOM 684 C C . ALA A 1 85 ? 9.979 -6.547 -13.400 1.00 79.00 85 ALA A C 1
ATOM 686 O O . ALA A 1 85 ? 9.031 -7.194 -13.839 1.00 79.00 85 ALA A O 1
ATOM 687 N N . THR A 1 86 ? 11.239 -6.957 -13.570 1.00 82.06 86 THR A N 1
ATOM 688 C CA . THR A 1 86 ? 11.611 -8.249 -14.189 1.00 82.06 86 THR A CA 1
ATOM 689 C C . THR A 1 86 ? 11.897 -9.334 -13.152 1.00 82.06 86 THR A C 1
ATOM 691 O O . THR A 1 86 ? 11.813 -10.527 -13.447 1.00 82.06 86 THR A O 1
ATOM 694 N N . ILE A 1 87 ? 12.213 -8.916 -11.926 1.00 88.62 87 ILE A N 1
ATOM 695 C CA . ILE A 1 87 ? 12.348 -9.780 -10.758 1.00 88.62 87 ILE A CA 1
ATOM 696 C C . ILE A 1 87 ? 10.961 -9.950 -10.135 1.00 88.62 87 ILE A C 1
ATOM 698 O O . ILE A 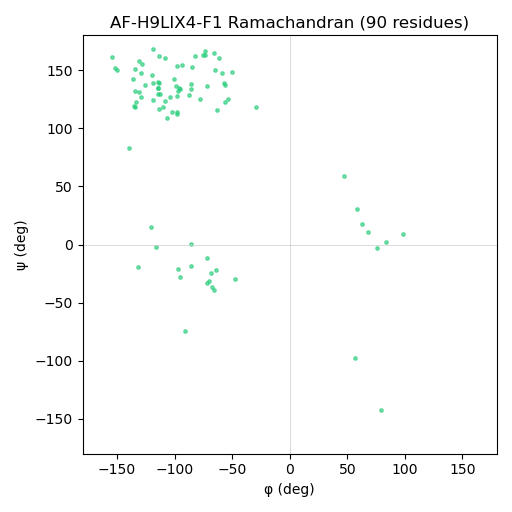1 87 ? 10.193 -8.996 -10.035 1.00 88.62 87 ILE A O 1
ATOM 702 N N . LYS A 1 88 ? 10.644 -11.178 -9.718 1.00 90.94 88 LYS A N 1
ATOM 703 C CA . LYS A 1 88 ? 9.380 -11.510 -9.058 1.00 90.94 88 LYS A CA 1
ATOM 704 C C . LYS A 1 88 ? 9.498 -11.294 -7.552 1.00 90.94 88 LYS A C 1
ATOM 706 O O . LYS A 1 88 ? 10.410 -11.832 -6.928 1.00 90.94 88 LYS A O 1
ATOM 711 N N . TYR A 1 89 ? 8.550 -10.555 -6.987 1.00 93.25 89 TYR A N 1
ATOM 712 C CA . TYR A 1 89 ? 8.469 -10.250 -5.559 1.00 93.25 89 TYR A CA 1
ATOM 713 C C . TYR A 1 89 ? 7.160 -10.785 -4.977 1.00 93.25 89 TYR A C 1
ATOM 715 O O . TYR A 1 89 ? 6.135 -10.801 -5.657 1.00 93.25 89 TYR A O 1
ATOM 723 N N . GLY A 1 90 ? 7.203 -11.227 -3.717 1.00 92.88 90 GLY A N 1
ATOM 724 C CA . GLY A 1 90 ? 6.108 -11.967 -3.074 1.00 92.88 90 GLY A CA 1
ATOM 725 C C . GLY A 1 90 ? 4.867 -11.141 -2.732 1.00 92.88 90 GLY A C 1
ATOM 726 O O . GLY A 1 90 ? 3.833 -11.708 -2.386 1.00 92.88 90 GLY A O 1
ATOM 727 N N . GLY A 1 91 ? 4.954 -9.815 -2.823 1.00 93.44 91 GLY A N 1
ATOM 728 C CA . GLY A 1 91 ? 3.852 -8.919 -2.512 1.00 93.44 91 GLY A CA 1
ATOM 729 C C . GLY A 1 91 ? 3.679 -8.696 -1.013 1.00 93.44 91 GLY A C 1
ATOM 730 O O . GLY A 1 91 ? 4.648 -8.582 -0.261 1.00 93.44 91 GLY A O 1
ATOM 731 N N . PHE A 1 92 ? 2.423 -8.610 -0.594 1.00 92.12 92 PHE A N 1
ATOM 732 C CA . PHE A 1 92 ? 1.983 -8.456 0.792 1.00 92.12 92 PHE A CA 1
ATOM 733 C C . PHE A 1 92 ? 0.774 -9.357 1.063 1.00 92.12 92 PH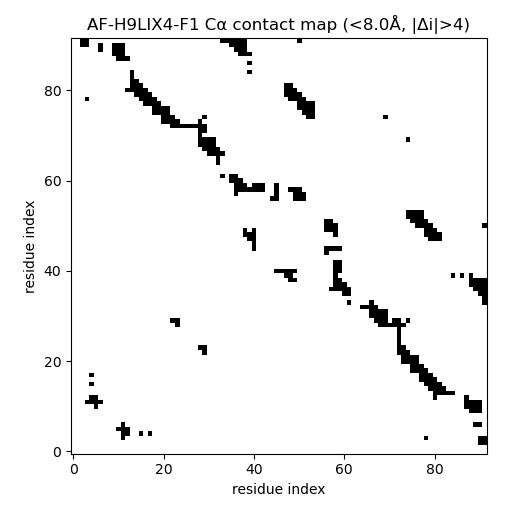E A C 1
ATOM 735 O O . PHE A 1 92 ? 0.085 -9.730 0.074 1.00 92.12 92 PHE A O 1
#

Sequence (92 aa):
SIHSPYFRNEYYEPDVACQWNVKASEGQRLKIHFDAINLADDTISCTDDYVMLNDDRFCRKHPNGGYYVTVSKDAKIIFRSSSGATIKYGGF

Organism: Crassostrea ariakensis (NCBI:txid3244846)

InterPro domains:
  IPR000859 CUB domain [PF00431] (2-89)
  IPR000859 CUB domain [PS01180] (1-92)
  IPR000859 CUB domain [SM00042] (1-92)
  IPR000859 CUB domain [cd00041] (1-92)
  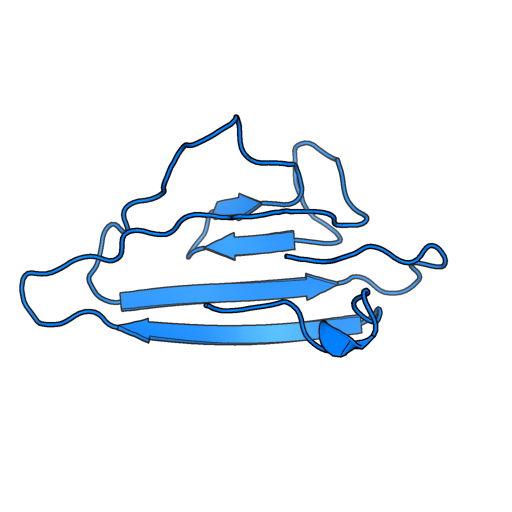IPR035914 Spermadhesin, CUB domain superfamily [G3DSA:2.60.120.290] (1-92)
  IPR035914 Spermadhesin, CUB domain superfamily [SSF49854] (2-92)

Secondary structure (DSSP, 8-state):
----TTGGGTSPPTT-EEEEEEEPPTT---EE--S--B-S--SSS--SSEEEETTEEE-SPPSTT--EE-SSSEEEEEEE--TT--S---B-

pLDDT: mean 90.91, std 7.75, range [56.03, 97.75]

Solvent-accessible surface area (backbone atoms only — not comparable to full-atom values): 5438 Å² total; per-residue (Å²): 140,83,65,40,63,58,48,91,76,57,24,46,65,55,66,38,76,48,76,47,82,46,73,45,59,90,98,40,58,45,78,46,68,74,94,53,47,36,46,86,25,71,56,96,76,28,80,56,16,28,42,26,56,69,90,49,67,42,17,52,63,71,72,85,91,59,68,48,69,50,96,43,33,63,46,42,40,35,42,38,34,40,78,79,69,85,72,83,34,56,29,62